Protein AF-A0A1L9PNN7-F1 (afdb_monomer_lite)

Organism: NCBI:txid1036611

Secondary structure (DSSP, 8-state):
-----TTS---S--SHHHHHHHHHHHHHHHHHHHHHHHHHHT---EEEEE-TTT--EEEEETTSSHHHHHH--TTS-SSPPEEE-HHHH-TT-

Sequence (93 aa):
MSRKSSWVKKRHSETAKAASQQKNRRKNTIFKRAAEYSLECKADTLVAIKIRKTGEIFVFDSTGGRWFGALSRQEECYPRPVPVTMEDIFPEI

Structure (mmCIF, N/CA/C/O backbone):
data_AF-A0A1L9PNN7-F1
#
_entry.id   AF-A0A1L9PNN7-F1
#
loop_
_atom_site.group_PDB
_atom_site.id
_atom_site.type_symbol
_atom_site.label_atom_id
_atom_site.label_alt_id
_atom_site.label_comp_id
_atom_site.label_asym_id
_atom_site.label_entity_id
_atom_site.label_seq_id
_atom_site.pdbx_PDB_ins_code
_atom_site.Cartn_x
_atom_site.Cartn_y
_atom_site.Cartn_z
_atom_site.occupancy
_atom_site.B_iso_or_equiv
_atom_site.auth_seq_id
_atom_site.auth_comp_id
_atom_site.auth_asym_id
_atom_site.auth_atom_id
_atom_site.pdbx_PDB_model_num
ATOM 1 N N . MET A 1 1 ? -22.736 -10.573 15.042 1.00 39.75 1 MET A N 1
ATOM 2 C CA . MET A 1 1 ? -21.358 -10.484 15.582 1.00 39.75 1 MET A CA 1
ATOM 3 C C . MET A 1 1 ? -20.374 -10.857 14.477 1.00 39.75 1 MET A C 1
ATOM 5 O O . MET A 1 1 ? -20.511 -11.929 13.905 1.00 39.75 1 MET A O 1
ATOM 9 N N . SER A 1 2 ? -19.448 -9.967 14.104 1.00 53.72 2 SER A N 1
ATOM 10 C CA . SER A 1 2 ? -18.492 -10.222 13.011 1.00 53.72 2 SER A CA 1
ATOM 11 C C . SER A 1 2 ? -17.514 -11.333 13.408 1.00 53.72 2 SER A C 1
ATOM 13 O O . SER A 1 2 ? -16.859 -11.225 14.449 1.00 53.72 2 SER A O 1
ATOM 15 N N . ARG A 1 3 ? -17.428 -12.407 12.608 1.00 56.78 3 ARG A N 1
ATOM 16 C CA . ARG A 1 3 ? -16.441 -13.482 12.791 1.00 56.78 3 ARG A CA 1
ATOM 17 C C . ARG A 1 3 ? -15.048 -12.870 12.639 1.00 56.78 3 ARG A C 1
ATOM 19 O O . ARG A 1 3 ? -14.600 -12.595 11.530 1.00 56.78 3 ARG A O 1
ATOM 26 N N . LYS A 1 4 ? -14.368 -12.619 13.758 1.00 55.19 4 LYS A N 1
ATOM 27 C CA . LYS A 1 4 ? -12.965 -12.194 13.748 1.00 55.19 4 LYS A CA 1
ATOM 28 C C . LYS A 1 4 ? -12.152 -13.357 13.172 1.00 55.19 4 LYS A C 1
ATOM 30 O O . LYS A 1 4 ? -12.096 -14.420 13.780 1.00 55.19 4 LYS A O 1
ATOM 35 N N . SER A 1 5 ? -11.569 -13.175 11.991 1.00 64.56 5 SER A N 1
ATOM 36 C CA . SER A 1 5 ? -10.715 -14.179 11.351 1.00 64.56 5 SER A CA 1
ATOM 37 C C . SER A 1 5 ? -9.523 -14.499 12.260 1.00 64.56 5 SER A C 1
ATOM 39 O O . SER A 1 5 ? -8.760 -13.589 12.594 1.00 64.56 5 SER A O 1
ATOM 41 N N . SER A 1 6 ? -9.354 -15.769 12.640 1.00 64.88 6 SER A N 1
ATOM 42 C CA . SER A 1 6 ? -8.282 -16.257 13.530 1.00 64.88 6 SER A CA 1
ATOM 43 C C . SER A 1 6 ? -6.870 -15.891 13.050 1.00 64.88 6 SER A C 1
ATOM 45 O O . SER A 1 6 ? 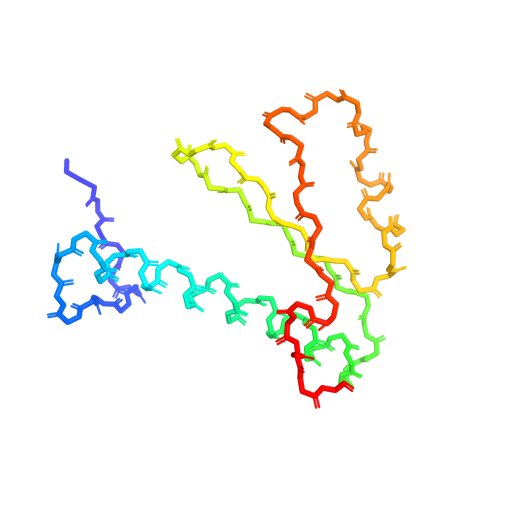-5.9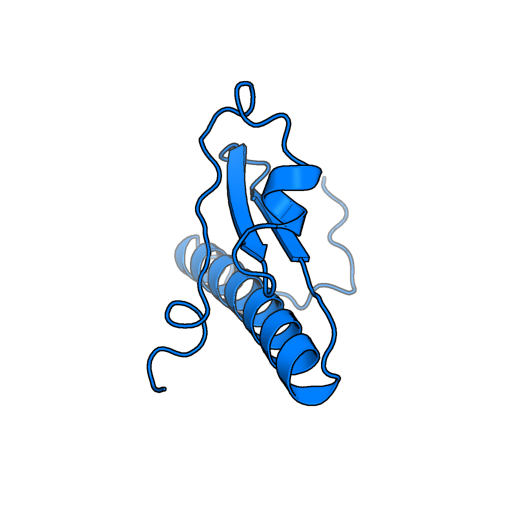62 -15.730 13.858 1.00 64.88 6 SER A O 1
ATOM 47 N N . TRP A 1 7 ? -6.709 -15.678 11.744 1.00 69.56 7 TRP A N 1
ATOM 48 C CA . TRP A 1 7 ? -5.457 -15.324 11.072 1.00 69.56 7 TRP A CA 1
ATOM 49 C C . TRP A 1 7 ? -4.997 -13.876 11.304 1.00 69.56 7 TRP A C 1
ATOM 51 O O . TRP A 1 7 ? -3.830 -13.538 11.103 1.00 69.56 7 TRP A O 1
ATOM 61 N N . VAL A 1 8 ? -5.891 -12.984 11.742 1.00 74.56 8 VAL A N 1
ATOM 62 C CA . VAL A 1 8 ? -5.533 -11.585 11.997 1.00 74.56 8 VAL A CA 1
ATOM 63 C C . VAL A 1 8 ? -5.043 -11.464 13.433 1.00 74.56 8 VAL A C 1
ATOM 65 O O . VAL A 1 8 ? -5.846 -11.423 14.364 1.00 74.56 8 VAL A O 1
ATOM 68 N N . LYS A 1 9 ? -3.713 -11.358 13.606 1.00 72.06 9 LYS A N 1
ATOM 69 C CA . LYS A 1 9 ? -3.098 -11.067 14.914 1.00 72.06 9 LYS A CA 1
ATOM 70 C C . LYS A 1 9 ? -3.852 -9.930 15.614 1.00 72.06 9 LYS A C 1
ATOM 72 O O . LYS A 1 9 ? -3.976 -8.823 15.063 1.00 72.06 9 LYS A O 1
ATOM 77 N N . LYS A 1 10 ? -4.355 -10.232 16.815 1.00 72.19 10 LYS A N 1
ATOM 78 C CA . LYS A 1 10 ? -5.070 -9.281 17.669 1.00 72.19 10 LYS A CA 1
ATOM 79 C C . LYS A 1 10 ? -4.131 -8.157 18.105 1.00 72.19 10 LYS A C 1
ATOM 81 O O . LYS A 1 10 ? -2.910 -8.296 18.085 1.00 72.19 10 LYS A O 1
ATOM 86 N N . ARG A 1 11 ? -4.718 -7.016 18.453 1.00 82.56 11 ARG A N 1
ATOM 87 C CA . ARG A 1 11 ? -3.988 -5.911 19.084 1.00 82.56 11 ARG A CA 1
ATOM 88 C C . ARG A 1 11 ? -3.751 -6.255 20.549 1.00 82.56 11 ARG A C 1
ATOM 90 O O . ARG A 1 11 ? -4.540 -6.989 21.132 1.00 82.56 11 ARG A O 1
ATOM 97 N N . HIS A 1 12 ? -2.714 -5.669 21.141 1.00 77.81 12 HIS A N 1
ATOM 98 C CA . HIS A 1 12 ? -2.491 -5.749 22.588 1.00 77.81 12 HIS A CA 1
ATOM 99 C C . HIS A 1 12 ? -3.516 -4.928 23.391 1.00 77.81 12 HIS A C 1
ATOM 101 O O . HIS A 1 12 ? -3.742 -5.211 24.558 1.00 77.81 12 HIS A O 1
ATOM 107 N N . SER A 1 13 ? -4.142 -3.922 22.770 1.00 86.75 13 SER A N 1
ATOM 108 C CA . SER A 1 13 ? -5.147 -3.051 23.386 1.00 86.75 13 SER A CA 1
ATOM 109 C C . SER A 1 13 ? -6.311 -2.807 22.423 1.00 86.75 13 SER A C 1
ATOM 111 O O . SER A 1 13 ? -6.108 -2.654 21.214 1.00 86.75 13 SER A O 1
ATOM 113 N N . GLU A 1 14 ? -7.527 -2.733 22.965 1.00 86.94 14 GLU A N 1
ATOM 114 C CA . GLU A 1 14 ? -8.764 -2.448 22.220 1.00 86.94 14 GLU A CA 1
ATOM 115 C C . GLU A 1 14 ? -9.131 -0.951 22.202 1.00 86.94 14 GLU A C 1
ATOM 117 O O . GLU A 1 14 ? -10.224 -0.574 21.789 1.00 86.94 14 GLU A O 1
ATOM 122 N N . THR A 1 15 ? -8.211 -0.066 22.597 1.00 92.19 15 THR A N 1
ATOM 123 C CA . THR A 1 15 ? -8.419 1.386 22.488 1.00 92.19 15 THR A CA 1
ATOM 124 C C . THR A 1 15 ? -8.519 1.847 21.028 1.00 92.19 15 THR A C 1
ATOM 126 O O . THR A 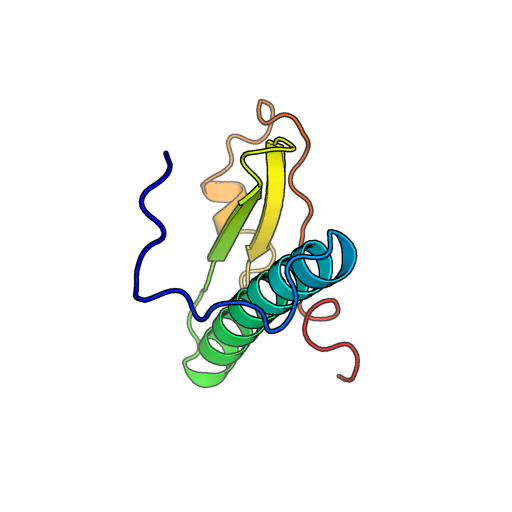1 15 ? -7.872 1.300 20.127 1.00 92.19 15 THR A O 1
ATOM 129 N N . ALA A 1 16 ? -9.279 2.921 20.782 1.00 89.56 16 ALA A N 1
ATOM 130 C CA . ALA A 1 16 ? -9.413 3.517 19.448 1.00 89.56 16 ALA A CA 1
ATOM 131 C C . ALA A 1 16 ? -8.053 3.929 18.847 1.00 89.56 16 ALA A C 1
ATOM 133 O O . ALA A 1 16 ? -7.804 3.734 17.655 1.00 89.56 16 ALA A O 1
ATOM 134 N N . LYS A 1 17 ? -7.134 4.420 19.691 1.00 92.44 17 LYS A N 1
ATOM 135 C CA . LYS A 1 17 ? -5.758 4.759 19.303 1.00 92.44 17 LYS A CA 1
ATOM 136 C C . LYS A 1 17 ? -4.989 3.531 18.810 1.00 92.44 17 LYS A C 1
ATOM 138 O O . LYS A 1 17 ? -4.443 3.566 17.708 1.00 92.44 17 LYS A O 1
ATOM 143 N N . ALA A 1 18 ? -4.992 2.434 19.572 1.00 90.31 18 ALA A N 1
ATOM 144 C CA . ALA A 1 18 ? -4.337 1.188 19.169 1.00 90.31 18 ALA A CA 1
ATOM 145 C C . ALA A 1 18 ? -4.930 0.626 17.866 1.00 90.31 18 ALA A C 1
ATOM 147 O O . ALA A 1 18 ? -4.196 0.133 17.005 1.00 90.31 18 ALA A O 1
ATOM 148 N N . ALA A 1 19 ? -6.249 0.751 17.680 1.00 89.81 19 ALA A N 1
ATOM 149 C CA . ALA A 1 19 ? -6.923 0.371 16.443 1.00 89.81 19 ALA A CA 1
ATOM 150 C C . ALA A 1 19 ? -6.431 1.165 15.227 1.00 89.81 19 ALA A C 1
ATOM 152 O O . ALA A 1 19 ? -6.089 0.569 14.202 1.00 89.81 19 ALA A O 1
ATOM 153 N N . SER A 1 20 ? -6.356 2.490 15.362 1.00 90.69 20 SER A N 1
ATOM 154 C CA . SER A 1 20 ? -5.859 3.388 14.317 1.00 90.69 20 SER A CA 1
ATOM 155 C C . SER A 1 20 ? -4.393 3.101 13.974 1.00 90.69 20 SER A C 1
ATOM 157 O O . SER A 1 20 ? -4.040 2.925 12.809 1.00 90.69 20 SER A O 1
ATOM 159 N N . GLN A 1 21 ? -3.545 2.924 14.990 1.00 92.50 21 GLN A N 1
ATOM 160 C CA . GLN A 1 21 ? -2.133 2.591 14.797 1.00 92.50 21 GLN A CA 1
ATOM 161 C C . GLN A 1 21 ? -1.943 1.253 14.079 1.00 92.50 21 GLN A C 1
ATOM 163 O O . GLN A 1 21 ? -1.148 1.169 13.144 1.00 92.50 21 GLN A O 1
ATOM 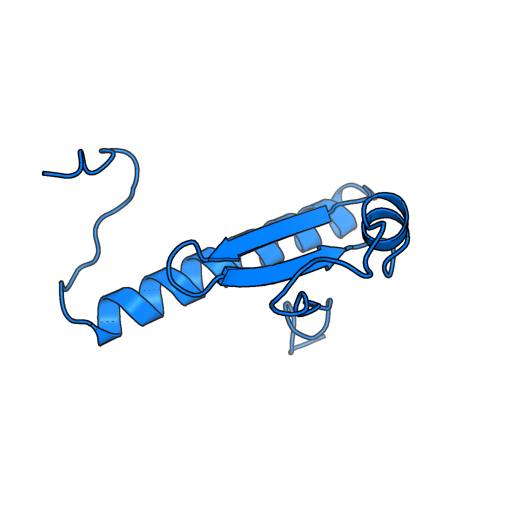168 N N . GLN A 1 22 ? -2.676 0.202 14.466 1.00 91.94 22 GLN A N 1
ATOM 169 C CA . GLN A 1 22 ? -2.562 -1.092 13.790 1.00 91.94 22 GLN A CA 1
ATOM 170 C C . GLN A 1 22 ? -3.038 -1.008 12.333 1.00 91.94 22 GLN A C 1
ATOM 172 O O . GLN A 1 22 ? -2.401 -1.595 11.458 1.00 91.94 22 GLN A O 1
ATOM 177 N N . LYS A 1 23 ? -4.128 -0.273 12.064 1.00 91.81 23 LYS A N 1
ATOM 178 C CA . LYS A 1 23 ? -4.610 -0.010 10.699 1.00 91.81 23 LYS A CA 1
ATOM 179 C C . LYS A 1 23 ? -3.506 0.641 9.862 1.00 91.81 23 LYS A C 1
ATOM 181 O O . LYS A 1 23 ? -3.178 0.118 8.799 1.00 91.81 23 LYS A O 1
ATOM 186 N N . ASN A 1 24 ? -2.902 1.720 10.360 1.00 92.44 24 ASN A N 1
ATOM 187 C CA . ASN A 1 24 ? -1.858 2.448 9.637 1.00 92.44 24 ASN A CA 1
ATOM 188 C C . ASN A 1 24 ? -0.599 1.597 9.431 1.00 92.44 24 ASN A C 1
ATOM 190 O O . ASN A 1 24 ? -0.096 1.526 8.317 1.00 92.44 24 ASN A O 1
ATOM 194 N N . ARG A 1 25 ? -0.146 0.855 10.452 1.00 92.75 25 ARG A N 1
ATOM 195 C CA . ARG A 1 25 ? 1.004 -0.058 10.324 1.00 92.75 25 ARG A CA 1
ATOM 196 C C . ARG A 1 25 ? 0.780 -1.126 9.256 1.00 92.75 25 ARG A C 1
ATOM 198 O O . ARG A 1 25 ? 1.673 -1.375 8.453 1.00 92.75 25 ARG A O 1
ATOM 205 N N . ARG A 1 26 ? -0.406 -1.746 9.217 1.00 93.56 26 ARG A N 1
ATOM 206 C CA . ARG A 1 26 ? -0.744 -2.754 8.196 1.00 93.56 26 ARG A CA 1
ATOM 207 C C . ARG A 1 26 ? -0.797 -2.143 6.797 1.00 93.56 26 ARG A C 1
ATOM 209 O O . ARG A 1 26 ? -0.232 -2.735 5.887 1.00 93.56 26 ARG A O 1
ATOM 216 N N . LYS A 1 27 ? -1.419 -0.965 6.650 1.00 94.81 27 LYS A N 1
ATOM 217 C CA . LYS A 1 27 ? -1.453 -0.212 5.386 1.00 94.81 27 LYS A CA 1
ATOM 218 C C . LYS A 1 27 ? -0.031 0.026 4.864 1.00 94.81 27 LYS A C 1
ATOM 220 O O . LYS A 1 27 ? 0.289 -0.400 3.762 1.00 94.81 27 LYS A O 1
ATOM 225 N N . ASN A 1 28 ? 0.827 0.616 5.695 1.00 94.69 28 ASN A N 1
ATOM 226 C CA . ASN A 1 28 ? 2.200 0.953 5.318 1.00 94.69 28 ASN A CA 1
ATOM 227 C C . ASN A 1 28 ? 3.038 -0.300 5.023 1.00 94.69 28 ASN A C 1
ATOM 229 O O . ASN A 1 28 ? 3.815 -0.305 4.079 1.00 94.69 28 ASN A O 1
ATOM 233 N N . THR A 1 29 ? 2.846 -1.387 5.781 1.00 95.81 29 THR A N 1
ATOM 234 C CA . THR A 1 29 ? 3.561 -2.653 5.536 1.00 95.81 29 THR A CA 1
ATOM 235 C C . THR A 1 29 ? 3.226 -3.233 4.163 1.00 95.81 29 THR A C 1
ATOM 237 O O . THR A 1 29 ? 4.125 -3.704 3.478 1.00 95.81 29 THR A O 1
ATOM 240 N N . ILE A 1 30 ? 1.953 -3.209 3.752 1.00 96.56 30 ILE A N 1
ATOM 241 C CA . ILE A 1 30 ? 1.553 -3.727 2.436 1.00 96.56 30 ILE A CA 1
ATOM 242 C C . ILE A 1 30 ? 2.227 -2.920 1.322 1.00 96.56 30 ILE A C 1
ATOM 244 O O . ILE A 1 30 ? 2.808 -3.520 0.422 1.00 96.56 30 ILE A O 1
ATOM 248 N N . PHE A 1 31 ? 2.193 -1.587 1.402 1.00 96.62 31 PHE A N 1
ATOM 249 C CA . PHE A 1 31 ? 2.856 -0.738 0.411 1.00 96.62 31 PHE A CA 1
ATOM 250 C C . PHE A 1 31 ? 4.365 -0.969 0.372 1.00 96.62 31 PHE A C 1
ATOM 252 O O . PHE A 1 31 ? 4.912 -1.187 -0.703 1.00 96.62 31 PHE A O 1
ATOM 259 N N . LYS A 1 32 ? 5.013 -1.059 1.539 1.00 96.50 32 LYS A N 1
ATOM 260 C CA . LYS A 1 32 ? 6.439 -1.384 1.633 1.00 96.50 32 LYS A CA 1
ATOM 261 C C . LYS A 1 32 ? 6.780 -2.699 0.935 1.00 96.50 32 LYS A C 1
ATOM 263 O O . LYS A 1 32 ? 7.691 -2.724 0.123 1.00 96.50 32 LYS A O 1
ATOM 268 N N . ARG A 1 33 ? 6.023 -3.773 1.187 1.00 97.12 33 ARG A N 1
ATOM 269 C CA . ARG A 1 33 ? 6.264 -5.073 0.534 1.00 97.12 33 ARG A CA 1
ATOM 270 C C . ARG A 1 33 ? 6.040 -5.033 -0.977 1.00 97.12 33 ARG A C 1
ATOM 272 O O . ARG A 1 33 ? 6.781 -5.682 -1.703 1.00 97.12 33 ARG A O 1
ATOM 279 N N . ALA A 1 34 ? 5.040 -4.291 -1.449 1.00 96.94 34 ALA A N 1
ATOM 280 C CA . ALA A 1 34 ? 4.781 -4.151 -2.880 1.00 96.94 34 ALA A CA 1
ATOM 281 C C . ALA A 1 34 ? 5.896 -3.380 -3.600 1.00 96.94 34 ALA A C 1
ATOM 283 O O . ALA A 1 34 ? 6.289 -3.761 -4.702 1.00 96.94 34 ALA A O 1
ATOM 284 N N . ALA A 1 35 ? 6.419 -2.336 -2.957 1.00 95.44 35 ALA A N 1
ATOM 285 C CA . ALA A 1 35 ? 7.541 -1.566 -3.465 1.00 95.44 35 ALA A CA 1
ATOM 286 C C . ALA A 1 35 ? 8.851 -2.373 -3.429 1.00 95.44 35 ALA A C 1
ATOM 288 O O . ALA A 1 35 ? 9.543 -2.445 -4.438 1.00 95.44 35 ALA A O 1
ATOM 289 N N . GLU A 1 36 ? 9.145 -3.058 -2.314 1.00 96.81 36 GLU A N 1
ATOM 290 C CA . GLU A 1 36 ? 10.286 -3.983 -2.197 1.00 96.81 36 GLU A CA 1
ATOM 291 C C . GLU A 1 36 ? 10.259 -5.044 -3.304 1.00 96.81 36 GLU A C 1
ATOM 293 O O . GLU A 1 36 ? 11.263 -5.258 -3.972 1.00 96.81 36 GLU A O 1
ATOM 298 N N . TYR A 1 37 ? 9.104 -5.676 -3.536 1.00 97.56 37 TYR A N 1
ATOM 299 C CA . TYR A 1 37 ? 8.957 -6.692 -4.578 1.00 97.56 37 TYR A CA 1
ATOM 300 C C . TYR A 1 37 ? 9.187 -6.122 -5.981 1.00 97.56 37 TYR A C 1
ATOM 302 O O . TYR A 1 37 ? 9.831 -6.764 -6.806 1.00 97.56 37 TYR A O 1
ATOM 310 N N . SER A 1 38 ? 8.675 -4.917 -6.252 1.00 95.75 38 SER A N 1
ATOM 311 C CA . SER A 1 38 ? 8.884 -4.255 -7.540 1.00 95.75 38 SER A CA 1
ATOM 312 C C . SER A 1 38 ? 10.367 -4.023 -7.822 1.00 95.75 38 SER A C 1
ATOM 314 O O . SER A 1 38 ? 10.847 -4.386 -8.896 1.00 95.75 38 SER A O 1
ATOM 316 N N . LEU A 1 39 ? 11.098 -3.496 -6.833 1.00 94.31 39 LEU A N 1
ATOM 317 C CA . LEU A 1 39 ? 12.530 -3.228 -6.942 1.00 94.31 39 LEU A CA 1
ATOM 318 C C . LEU A 1 39 ? 13.353 -4.516 -7.073 1.00 94.31 39 LEU A C 1
ATOM 320 O O . LEU A 1 39 ? 14.165 -4.632 -7.988 1.00 94.31 39 LEU A O 1
ATOM 324 N N . GLU A 1 40 ? 13.122 -5.487 -6.188 1.00 96.88 40 GLU A N 1
ATOM 325 C CA . GLU A 1 40 ? 13.897 -6.732 -6.129 1.00 96.88 40 GLU A CA 1
ATOM 326 C C . GLU A 1 40 ? 13.668 -7.603 -7.370 1.00 96.88 40 GLU A C 1
ATOM 328 O O . GLU A 1 40 ? 14.608 -8.114 -7.977 1.00 96.88 40 GLU A O 1
ATOM 333 N N . CYS A 1 41 ? 12.409 -7.765 -7.781 1.00 97.56 41 CYS A N 1
ATOM 334 C CA . CYS A 1 41 ? 12.040 -8.670 -8.867 1.00 97.56 41 CYS A CA 1
ATOM 335 C C . CYS A 1 41 ? 11.913 -7.975 -10.229 1.00 97.56 41 CYS A C 1
ATOM 337 O O . CYS A 1 41 ? 11.554 -8.640 -11.200 1.00 97.56 41 CYS A O 1
ATOM 339 N N . LYS A 1 42 ? 12.190 -6.663 -10.317 1.00 94.88 42 LYS A N 1
ATOM 340 C CA . LYS A 1 42 ? 11.985 -5.836 -11.525 1.00 94.88 42 LYS A CA 1
ATOM 341 C C . LYS A 1 42 ? 10.582 -6.016 -12.110 1.00 94.88 42 LYS A C 1
ATOM 343 O O . LYS A 1 42 ? 10.408 -6.180 -13.317 1.00 94.88 42 LYS A O 1
ATOM 348 N N . ALA A 1 43 ? 9.594 -6.050 -11.224 1.00 95.19 43 ALA A N 1
ATOM 349 C CA . ALA A 1 43 ? 8.207 -6.315 -11.563 1.00 95.19 43 ALA A CA 1
ATOM 350 C C . ALA A 1 43 ? 7.367 -5.048 -11.402 1.00 95.19 43 ALA A C 1
ATOM 352 O O . ALA A 1 43 ? 7.517 -4.311 -10.426 1.00 95.19 43 ALA A O 1
ATOM 353 N N . ASP A 1 44 ? 6.427 -4.840 -12.316 1.00 93.88 44 ASP A N 1
ATOM 354 C CA . ASP A 1 44 ? 5.399 -3.821 -12.148 1.00 93.88 44 ASP A CA 1
ATOM 355 C C . ASP A 1 44 ? 4.394 -4.303 -11.086 1.00 93.88 44 ASP A C 1
ATOM 357 O O . ASP A 1 44 ? 3.774 -5.363 -11.203 1.00 93.88 44 ASP A O 1
ATOM 361 N N . THR A 1 45 ? 4.250 -3.533 -10.012 1.00 94.56 45 THR A N 1
ATOM 362 C CA . THR A 1 45 ? 3.277 -3.754 -8.940 1.00 94.56 45 THR A CA 1
ATOM 363 C C . THR A 1 45 ? 2.317 -2.576 -8.791 1.00 94.56 45 THR A C 1
ATOM 365 O O . THR A 1 45 ? 2.694 -1.404 -8.898 1.00 94.56 45 THR A O 1
ATOM 368 N N . LEU A 1 46 ? 1.057 -2.913 -8.500 1.00 93.50 46 LEU A N 1
ATOM 369 C CA . LEU A 1 46 ? -0.013 -1.981 -8.163 1.00 93.50 46 LEU A CA 1
ATOM 370 C C . LEU A 1 46 ? -0.749 -2.495 -6.925 1.00 93.50 46 LEU A C 1
ATOM 372 O O . LEU A 1 46 ? -1.196 -3.643 -6.881 1.00 93.50 46 LEU A O 1
ATOM 376 N N . VAL A 1 47 ? -0.924 -1.629 -5.932 1.00 94.50 47 VAL A N 1
ATOM 377 C CA . VAL A 1 47 ? -1.731 -1.915 -4.744 1.00 94.50 47 VAL A CA 1
ATOM 378 C C . VAL A 1 47 ? -2.731 -0.796 -4.532 1.00 94.50 47 VAL A C 1
ATOM 380 O O . VAL A 1 47 ? -2.348 0.349 -4.327 1.00 94.50 47 VAL A O 1
ATOM 383 N N . ALA A 1 48 ? -4.016 -1.146 -4.476 1.00 92.25 48 ALA A N 1
ATOM 384 C CA . ALA A 1 48 ? -5.090 -0.237 -4.097 1.00 92.25 48 ALA A CA 1
ATOM 385 C C . ALA A 1 48 ? -5.763 -0.703 -2.796 1.00 92.25 48 ALA A C 1
ATOM 387 O O . ALA A 1 48 ? -6.203 -1.847 -2.674 1.00 92.25 48 ALA A O 1
ATOM 388 N N . ILE A 1 49 ? -5.876 0.191 -1.814 1.00 93.31 49 ILE A N 1
ATOM 389 C CA . ILE A 1 49 ? -6.525 -0.068 -0.525 1.00 93.31 49 ILE A CA 1
ATOM 390 C C . ILE A 1 49 ? -7.723 0.864 -0.376 1.00 93.31 49 ILE A C 1
ATOM 392 O O . ILE A 1 49 ? -7.543 2.060 -0.171 1.00 93.31 49 ILE A O 1
ATOM 396 N N . LYS A 1 50 ? -8.942 0.307 -0.381 1.00 91.88 50 LYS A N 1
AT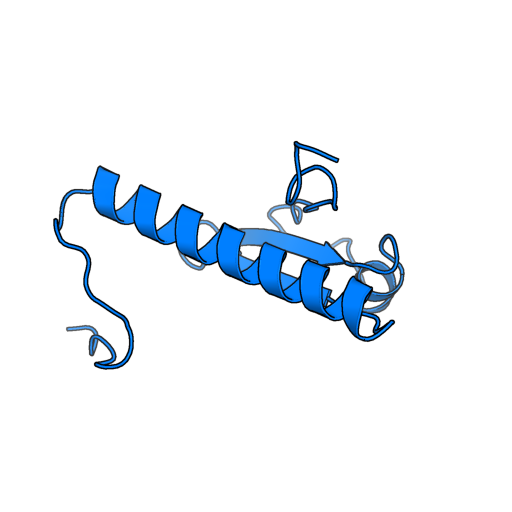OM 397 C CA . LYS A 1 50 ? -10.173 1.037 -0.041 1.00 91.88 50 LYS A CA 1
ATOM 398 C C . LYS A 1 50 ? -10.559 0.822 1.419 1.00 91.88 50 LYS A C 1
ATOM 400 O O . LYS A 1 50 ? -10.897 -0.288 1.842 1.00 91.88 50 LYS A O 1
ATOM 405 N N . ILE A 1 51 ? -10.579 1.894 2.201 1.00 91.62 51 ILE A N 1
ATOM 406 C CA . ILE A 1 51 ? -11.091 1.872 3.568 1.00 91.62 51 ILE A CA 1
ATOM 407 C C . ILE A 1 51 ? -12.614 1.874 3.511 1.00 91.62 51 ILE A C 1
ATOM 409 O O . ILE A 1 51 ? -13.244 2.909 3.348 1.00 91.62 51 ILE A O 1
ATOM 413 N N . ARG A 1 52 ? -13.231 0.705 3.713 1.00 89.94 52 ARG A N 1
ATOM 414 C CA . ARG A 1 52 ? -14.696 0.538 3.618 1.00 89.94 52 ARG A CA 1
ATOM 415 C C . ARG A 1 52 ? -15.500 1.538 4.454 1.00 89.94 52 ARG A C 1
ATOM 417 O O . ARG A 1 52 ? -16.568 1.945 4.030 1.00 89.94 52 ARG A O 1
ATOM 424 N N . LYS A 1 53 ? -14.992 1.916 5.633 1.00 88.75 53 LYS A N 1
ATOM 425 C CA . LYS A 1 53 ? -15.678 2.846 6.541 1.00 88.75 53 LYS A CA 1
ATOM 426 C C . LYS A 1 53 ? -15.719 4.281 6.005 1.00 88.75 53 LYS A C 1
ATOM 428 O O . LYS A 1 53 ? -16.717 4.954 6.211 1.00 88.75 53 LYS A O 1
ATOM 433 N N . THR A 1 54 ? -14.630 4.756 5.404 1.00 88.81 54 THR A N 1
ATOM 434 C CA . THR A 1 54 ? -14.469 6.165 5.001 1.00 88.81 54 THR A CA 1
ATOM 435 C C . THR A 1 54 ? -14.566 6.361 3.493 1.00 88.81 54 THR A C 1
ATOM 437 O O . THR A 1 54 ? -14.642 7.487 3.027 1.00 88.81 54 THR A O 1
ATOM 440 N N . GLY A 1 55 ? -14.542 5.279 2.716 1.00 87.69 55 GLY A N 1
ATOM 441 C CA . GLY A 1 55 ? -14.478 5.329 1.260 1.00 87.69 55 GLY A CA 1
ATOM 442 C C . GLY A 1 55 ? -13.096 5.681 0.712 1.00 87.69 55 GLY A C 1
ATOM 443 O O . GLY A 1 55 ? -12.885 5.459 -0.471 1.00 87.69 55 GLY A O 1
ATOM 444 N N . GLU A 1 56 ? -12.161 6.154 1.546 1.00 90.50 56 GLU A N 1
ATOM 445 C CA . GLU A 1 56 ? -10.806 6.553 1.146 1.00 90.50 56 GLU A CA 1
ATOM 446 C C . GLU A 1 56 ? -10.080 5.431 0.411 1.00 90.50 56 GLU A C 1
ATOM 448 O O . GLU A 1 56 ? -10.058 4.283 0.870 1.00 90.50 56 GLU A O 1
ATOM 453 N N . ILE A 1 57 ? -9.452 5.783 -0.706 1.00 91.56 57 ILE A N 1
ATOM 454 C CA . ILE A 1 57 ? -8.673 4.869 -1.531 1.00 91.56 57 ILE A CA 1
ATOM 455 C C . ILE A 1 57 ? -7.225 5.348 -1.508 1.00 91.56 57 ILE A C 1
ATOM 457 O O . ILE A 1 57 ? -6.967 6.516 -1.762 1.00 91.56 57 ILE A O 1
ATOM 461 N N . PHE A 1 58 ? -6.295 4.449 -1.209 1.00 92.62 58 PHE A N 1
ATOM 462 C CA . PHE A 1 58 ? -4.853 4.689 -1.283 1.00 92.62 58 PHE A CA 1
ATOM 463 C C . PHE A 1 58 ? -4.273 3.807 -2.378 1.00 92.62 58 PHE A C 1
ATOM 465 O O . PHE A 1 58 ? -4.580 2.612 -2.388 1.00 92.62 58 PHE A O 1
ATOM 472 N N . VAL A 1 59 ? -3.454 4.360 -3.268 1.00 93.06 59 VAL A N 1
ATOM 473 C CA . VAL A 1 59 ? -2.928 3.627 -4.425 1.00 93.06 59 VAL A CA 1
ATOM 474 C C . VAL A 1 59 ? -1.426 3.792 -4.527 1.00 93.06 59 VAL A C 1
ATOM 476 O O . VAL A 1 59 ? -0.947 4.908 -4.641 1.00 93.06 59 VAL A O 1
ATOM 479 N N . PHE A 1 60 ? -0.707 2.678 -4.541 1.00 94.06 60 PHE A N 1
ATOM 480 C CA . PHE A 1 60 ? 0.694 2.617 -4.935 1.00 94.06 60 PHE A CA 1
ATOM 481 C C . PHE A 1 60 ? 0.785 2.009 -6.332 1.00 94.06 60 PHE A C 1
ATOM 483 O O . PHE A 1 60 ? 0.216 0.938 -6.555 1.00 94.06 60 PHE A O 1
ATOM 490 N N . ASP A 1 61 ? 1.502 2.672 -7.236 1.00 93.88 61 ASP A N 1
ATOM 491 C CA . ASP A 1 61 ? 1.779 2.211 -8.597 1.00 93.88 61 ASP A CA 1
ATOM 492 C C . ASP A 1 61 ? 3.268 2.409 -8.911 1.00 93.88 61 ASP A C 1
ATOM 494 O O . ASP A 1 61 ? 3.733 3.535 -9.092 1.00 93.88 61 ASP A O 1
ATOM 498 N N . SER A 1 62 ? 4.007 1.306 -8.999 1.00 93.38 62 SER A N 1
ATOM 499 C CA . SER A 1 62 ? 5.441 1.309 -9.331 1.00 93.38 62 SER A CA 1
ATOM 500 C C . SER A 1 62 ? 5.753 1.799 -10.752 1.00 93.38 62 SER A C 1
ATOM 502 O O . SER A 1 62 ? 6.877 2.203 -11.035 1.00 93.38 62 SER A O 1
ATOM 504 N N . THR A 1 63 ? 4.762 1.819 -11.647 1.00 89.88 63 THR A N 1
ATOM 505 C CA . THR A 1 63 ? 4.933 2.227 -13.049 1.00 89.88 63 THR A CA 1
ATOM 506 C C . THR A 1 63 ? 4.859 3.739 -13.259 1.00 89.88 63 THR A C 1
ATOM 508 O O . THR A 1 63 ? 4.932 4.203 -14.400 1.00 89.88 63 THR A O 1
ATOM 511 N N . GLY A 1 64 ? 4.678 4.514 -12.184 1.00 82.12 64 GLY A N 1
ATOM 512 C CA . GLY A 1 64 ? 4.455 5.957 -12.264 1.00 82.12 64 GLY A CA 1
ATOM 513 C C . GLY A 1 64 ? 3.046 6.319 -12.740 1.00 82.12 64 GLY A C 1
ATOM 514 O O . GLY A 1 64 ? 2.855 7.358 -13.365 1.00 82.12 64 GLY A O 1
ATOM 515 N N . GLY A 1 65 ? 2.058 5.457 -12.479 1.00 80.50 65 GLY A N 1
ATOM 516 C CA . GLY A 1 65 ? 0.651 5.716 -12.791 1.00 80.50 65 GLY A CA 1
ATOM 517 C C . GLY A 1 65 ? 0.161 5.155 -14.127 1.00 80.50 65 GLY A C 1
ATOM 518 O O . GLY A 1 65 ? -0.982 5.424 -14.494 1.00 80.50 65 GLY A O 1
ATOM 519 N N . ARG A 1 66 ? 0.968 4.380 -14.870 1.00 80.62 66 ARG A N 1
ATOM 520 C CA . ARG A 1 66 ? 0.533 3.785 -16.150 1.00 80.62 66 ARG A CA 1
ATOM 521 C C . ARG A 1 66 ? -0.538 2.721 -15.942 1.00 80.62 66 ARG A C 1
ATOM 523 O O . ARG A 1 66 ? -1.528 2.702 -16.667 1.00 80.62 66 ARG A O 1
ATOM 530 N N . TRP A 1 67 ? -0.353 1.843 -14.958 1.00 79.69 67 TRP A N 1
ATOM 531 C CA . TRP A 1 67 ? -1.334 0.805 -14.637 1.00 79.69 67 TRP A CA 1
ATOM 532 C C . TRP A 1 67 ? -2.566 1.387 -13.978 1.00 79.69 67 TRP A C 1
ATOM 534 O O . TRP A 1 67 ? -3.684 1.036 -14.353 1.00 79.69 67 TRP A O 1
ATOM 544 N N . PHE A 1 68 ? -2.372 2.293 -13.022 1.00 71.56 68 PHE A N 1
ATOM 545 C CA . PHE A 1 68 ? -3.491 2.957 -12.390 1.00 71.56 68 PHE A CA 1
ATOM 546 C C . PHE A 1 68 ? -4.308 3.722 -13.428 1.00 71.56 68 PHE A C 1
ATOM 548 O O . PHE A 1 68 ? -5.491 3.430 -13.540 1.00 71.56 68 PHE A O 1
ATOM 555 N N . GLY A 1 69 ? -3.663 4.542 -14.267 1.00 70.00 69 GLY A N 1
ATOM 556 C CA . GLY A 1 69 ? -4.276 5.264 -15.385 1.00 70.00 69 GLY A CA 1
ATOM 557 C C . GLY A 1 69 ? -5.020 4.365 -16.377 1.00 70.00 69 GLY A C 1
ATOM 558 O O . GLY A 1 69 ? -6.113 4.710 -16.818 1.00 70.00 69 GLY A O 1
ATOM 559 N N . ALA A 1 70 ? -4.472 3.187 -16.695 1.00 61.81 70 ALA A N 1
ATOM 560 C CA . ALA A 1 70 ? -5.112 2.213 -17.583 1.00 61.81 70 ALA A CA 1
ATOM 561 C C . ALA A 1 70 ? -6.347 1.538 -16.957 1.00 61.81 70 ALA A C 1
ATOM 563 O O . ALA A 1 70 ? -7.322 1.254 -17.654 1.00 61.81 70 ALA A O 1
ATOM 564 N N . LEU A 1 71 ? -6.322 1.281 -15.646 1.00 64.25 71 LEU A N 1
ATOM 565 C CA . LEU A 1 71 ? -7.452 0.708 -14.904 1.00 64.25 71 LEU A CA 1
ATOM 566 C C . LEU A 1 71 ? -8.506 1.757 -14.554 1.00 64.25 71 LEU A C 1
ATOM 568 O O . LEU A 1 71 ? -9.673 1.438 -14.318 1.00 64.25 71 LEU A O 1
ATOM 572 N N . SER A 1 72 ? -8.096 3.016 -14.500 1.00 61.66 72 SER A N 1
ATOM 573 C CA . SER A 1 72 ? -8.920 4.121 -14.086 1.00 61.66 72 SER A CA 1
ATOM 574 C C . SER A 1 72 ? -9.476 4.863 -15.299 1.00 61.66 72 SER A C 1
ATOM 576 O O . SER A 1 72 ? -8.908 5.838 -15.784 1.00 61.66 72 SER A O 1
ATOM 578 N N . ARG A 1 73 ? -10.692 4.498 -15.710 1.00 57.38 73 ARG A N 1
ATOM 579 C CA . ARG A 1 73 ? -11.646 5.499 -16.219 1.00 57.38 73 ARG A CA 1
ATOM 580 C C . ARG A 1 73 ? -11.982 6.464 -15.063 1.00 57.38 73 ARG A C 1
ATOM 582 O O . ARG A 1 73 ? -13.029 6.356 -14.438 1.00 57.38 73 ARG A O 1
ATOM 589 N N . GLN A 1 74 ? -11.014 7.295 -14.666 1.00 56.31 74 GLN A N 1
ATOM 590 C CA . GLN A 1 74 ? -10.852 7.839 -13.308 1.00 56.31 74 GLN A CA 1
ATOM 591 C C . GLN A 1 74 ? -11.781 9.005 -12.937 1.00 56.31 74 GLN A C 1
ATOM 593 O O . GLN A 1 74 ? -11.628 9.573 -11.857 1.00 56.31 74 GLN A O 1
ATOM 598 N N . GLU A 1 75 ? -12.746 9.377 -13.773 1.00 53.28 75 GLU A N 1
ATOM 599 C CA . GLU A 1 75 ? -13.584 10.552 -13.497 1.00 53.28 75 GLU A CA 1
ATOM 600 C C . GLU A 1 75 ? -14.722 10.285 -12.492 1.00 53.28 75 GLU A C 1
ATOM 602 O O . GLU A 1 75 ? -15.289 11.231 -11.955 1.00 53.28 75 GLU A O 1
ATOM 607 N N . GLU A 1 76 ? -15.008 9.026 -12.131 1.00 65.00 76 GLU A N 1
ATOM 608 C CA . GLU A 1 76 ? -16.219 8.688 -11.355 1.00 65.00 76 GLU A CA 1
ATOM 609 C C . GLU A 1 76 ? -15.979 8.196 -9.911 1.00 65.00 76 GLU A C 1
ATOM 611 O O . GLU A 1 76 ? -16.934 7.919 -9.182 1.00 65.00 76 GLU A O 1
ATOM 616 N N . CYS A 1 77 ? -14.730 8.075 -9.439 1.00 67.94 77 CYS A N 1
ATOM 617 C CA . CYS A 1 77 ? -14.476 7.534 -8.097 1.00 67.94 77 CYS A CA 1
ATOM 618 C C . CYS A 1 77 ? -14.375 8.634 -7.027 1.00 67.94 77 CYS A C 1
ATOM 620 O O . CYS A 1 77 ? -13.354 9.315 -6.912 1.00 67.94 77 CYS A O 1
ATOM 622 N N . TYR A 1 78 ? -15.424 8.772 -6.208 1.00 70.50 78 TYR A N 1
ATOM 623 C CA . TYR A 1 78 ? -15.418 9.612 -5.008 1.00 70.50 78 TYR A CA 1
ATOM 624 C C . TYR A 1 78 ? -15.320 8.760 -3.726 1.00 70.50 78 TYR A C 1
ATOM 626 O O . TYR A 1 78 ? -16.081 7.794 -3.578 1.00 70.50 78 TYR A O 1
ATOM 634 N N . PRO A 1 79 ? -14.445 9.113 -2.763 1.00 80.31 79 PRO A N 1
ATOM 635 C CA . PRO A 1 79 ? -13.458 10.201 -2.790 1.00 80.31 79 PRO A CA 1
ATOM 636 C C . PRO A 1 79 ? -12.266 9.912 -3.716 1.00 80.31 79 PRO A C 1
ATOM 638 O O . PRO A 1 79 ? -11.963 8.754 -4.007 1.00 80.31 79 PRO A O 1
ATOM 641 N N . ARG A 1 80 ? -11.570 10.980 -4.140 1.00 83.44 80 ARG A N 1
ATOM 642 C CA . ARG A 1 80 ? -10.402 10.887 -5.027 1.00 83.44 80 ARG A CA 1
ATOM 643 C C . ARG A 1 80 ? -9.339 9.960 -4.411 1.00 83.44 80 ARG A C 1
ATOM 645 O O . ARG A 1 80 ? -8.972 10.166 -3.251 1.00 83.44 80 ARG A O 1
ATOM 652 N N . PRO A 1 81 ? -8.825 8.977 -5.168 1.00 87.88 81 PRO A N 1
ATOM 653 C CA . PRO A 1 81 ? -7.724 8.138 -4.717 1.00 87.88 81 PRO A CA 1
ATOM 654 C C . PRO A 1 81 ? -6.486 8.961 -4.347 1.00 87.88 81 PRO A C 1
ATOM 656 O O . PRO A 1 81 ? -6.075 9.847 -5.094 1.00 87.88 81 PRO A O 1
ATOM 659 N N . VAL A 1 82 ? -5.903 8.654 -3.192 1.00 90.00 82 VAL A N 1
ATOM 660 C CA . VAL A 1 82 ? -4.667 9.251 -2.688 1.00 90.00 82 VAL A CA 1
ATOM 661 C C . VAL A 1 82 ? -3.493 8.433 -3.231 1.00 90.00 82 VAL A C 1
ATOM 663 O O . VAL A 1 82 ? -3.382 7.253 -2.870 1.00 90.00 82 VAL A O 1
ATOM 666 N N . PRO A 1 83 ? -2.640 9.006 -4.097 1.00 89.56 83 PRO A N 1
ATOM 667 C CA . PRO A 1 83 ? -1.434 8.323 -4.532 1.00 89.56 83 PRO A CA 1
ATOM 668 C C . PRO A 1 83 ? -0.488 8.149 -3.340 1.00 89.56 83 PRO A C 1
ATOM 670 O O . PRO A 1 83 ? -0.395 9.016 -2.476 1.00 89.56 83 PRO A O 1
ATOM 673 N N . VAL A 1 84 ? 0.166 6.997 -3.2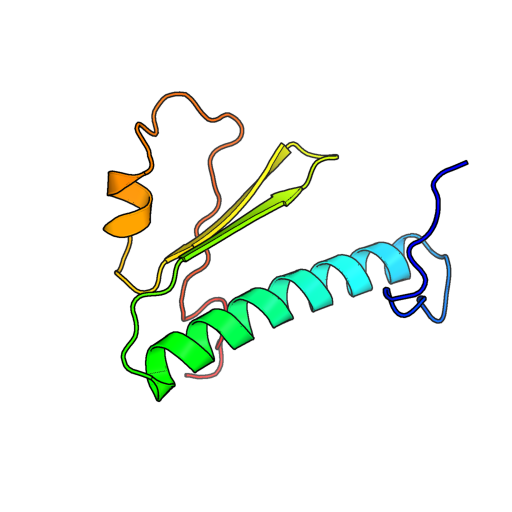90 1.00 91.81 84 VAL A N 1
ATOM 674 C CA . VAL A 1 84 ? 1.244 6.659 -2.367 1.00 91.81 84 VAL A CA 1
ATOM 675 C C . VAL A 1 84 ? 2.473 6.474 -3.233 1.00 91.81 84 VAL A C 1
ATOM 677 O O . VAL A 1 84 ? 2.485 5.586 -4.088 1.00 91.81 84 VAL A O 1
ATOM 680 N N . THR A 1 85 ? 3.466 7.333 -3.053 1.00 90.75 85 THR A N 1
ATOM 681 C CA . THR A 1 85 ? 4.689 7.315 -3.857 1.00 90.75 85 THR A CA 1
ATOM 682 C C . THR A 1 85 ? 5.790 6.504 -3.176 1.00 90.75 85 THR A C 1
ATOM 684 O O . THR A 1 85 ? 5.612 5.977 -2.074 1.00 90.75 85 THR A O 1
ATOM 687 N N . MET A 1 86 ? 6.937 6.360 -3.840 1.00 88.31 86 MET A N 1
ATOM 688 C CA . MET A 1 86 ? 8.094 5.684 -3.247 1.00 88.31 86 MET A CA 1
ATOM 689 C C . MET A 1 86 ? 8.632 6.458 -2.039 1.00 88.31 86 MET A C 1
ATOM 691 O O . MET A 1 86 ? 8.990 5.842 -1.039 1.00 88.31 86 MET A O 1
ATOM 695 N N . GLU A 1 87 ? 8.594 7.788 -2.093 1.00 88.75 87 GLU A N 1
ATOM 696 C CA . GLU A 1 87 ? 9.037 8.695 -1.029 1.00 88.75 87 GLU A CA 1
ATOM 697 C C . GLU A 1 87 ? 8.143 8.574 0.218 1.00 88.75 87 GLU A C 1
ATOM 699 O O . GLU A 1 87 ? 8.628 8.598 1.348 1.00 88.75 87 GLU A O 1
ATOM 704 N N . ASP A 1 88 ? 6.837 8.348 0.030 1.00 88.62 88 ASP A N 1
ATOM 705 C CA . ASP A 1 88 ? 5.904 8.093 1.136 1.00 88.62 88 ASP A CA 1
ATOM 706 C C . ASP A 1 88 ? 6.183 6.758 1.856 1.00 88.62 88 ASP A C 1
ATOM 708 O O . ASP A 1 88 ? 5.822 6.572 3.025 1.00 88.62 88 ASP A O 1
ATOM 712 N N . ILE A 1 89 ? 6.768 5.790 1.143 1.00 89.00 89 ILE A N 1
ATOM 713 C CA . ILE A 1 89 ? 7.046 4.437 1.642 1.00 89.00 89 ILE A CA 1
ATOM 714 C C . ILE A 1 89 ? 8.436 4.366 2.282 1.00 89.00 89 ILE A C 1
ATOM 716 O O . ILE A 1 89 ? 8.594 3.735 3.334 1.00 89.00 89 ILE A O 1
ATOM 720 N N . PHE A 1 90 ? 9.420 5.008 1.655 1.00 86.69 90 PHE A N 1
ATOM 721 C CA . PHE A 1 90 ? 10.819 5.053 2.064 1.00 86.69 90 PHE A CA 1
ATOM 722 C C . PHE A 1 90 ? 11.268 6.514 2.203 1.00 86.69 90 PHE A C 1
ATOM 724 O O . PHE A 1 90 ? 11.948 7.029 1.326 1.00 86.69 90 PHE A O 1
ATOM 731 N N . PRO A 1 91 ? 10.939 7.187 3.316 1.00 75.81 91 PRO A N 1
ATOM 732 C CA . PRO A 1 91 ? 11.297 8.596 3.515 1.00 75.81 91 PRO A CA 1
ATOM 733 C C . PRO A 1 91 ? 12.803 8.836 3.742 1.00 75.81 91 PRO A C 1
ATOM 735 O O . PRO A 1 91 ? 13.217 9.969 3.959 1.00 75.81 91 PRO A O 1
ATOM 738 N N . GLU A 1 92 ? 13.605 7.769 3.773 1.00 68.06 92 GLU A N 1
ATOM 739 C CA . GLU A 1 92 ? 15.040 7.767 4.091 1.00 68.06 92 GLU A CA 1
ATOM 740 C C . GLU A 1 92 ? 15.931 7.537 2.852 1.00 68.06 92 GLU A C 1
ATOM 742 O O . GLU A 1 92 ? 17.150 7.451 2.996 1.00 68.06 92 GLU A O 1
ATOM 747 N N . ILE A 1 93 ? 15.332 7.412 1.661 1.00 54.12 93 ILE A N 1
ATOM 748 C CA . ILE A 1 93 ? 16.020 7.360 0.360 1.00 54.12 93 ILE A CA 1
ATOM 749 C C . ILE A 1 93 ? 15.764 8.688 -0.345 1.00 54.12 93 ILE A C 1
ATOM 751 O O . ILE A 1 93 ? 16.758 9.335 -0.739 1.00 54.12 93 ILE A O 1
#

pLDDT: mean 83.94, std 13.49, range [39.75, 97.56]

Radius of gyration: 15.26 Å; chains: 1; bounding box: 37×27×41 Å

InterPro domains:
  IPR036879 Transcription factor, MADS-box superfamily [G3DSA:3.40.1810.10] (3-76)
  IPR036879 Transcription factor, MADS-box superfamily [SSF55455] (22-85)

Foldseek 3Di:
DDDDPPPDDDFPDPDPVSVVVVVVVVVLVVLLVQLVCCVVVVDWGKDWDQDPVPREIEIETPVVCPVVVVVDPPPPRPPHYHYQYPCNNCVPD